Protein AF-A0A7C7H021-F1 (afdb_monomer)

Secondary structure (DSSP, 8-state):
--HHHHHHTTT-HHHHHHHHHHHHHH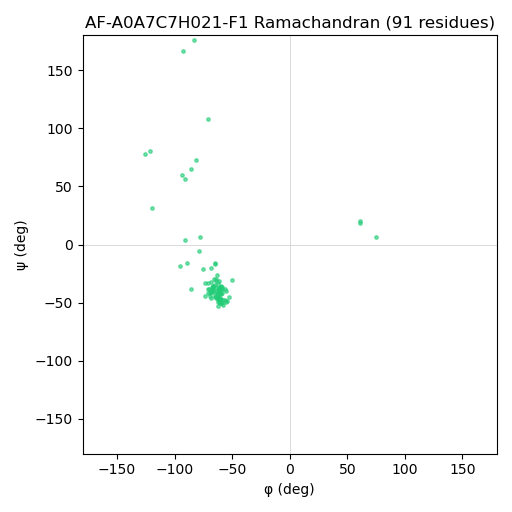-TT-HHHHHHHHHHHHHTT-HHHHHHHHHHHTTSS-HHHHHHHHHHHHHHHHHTT-HHHHHHHHTT-

Sequence (93 aa):
MDKGMKEYKRNNFDEARKYYESVLEERKNDSAANFGLGVSAYQQGDIKSAMEAFDRILRDDEPELKAKSYYNMGNILYEQQRSEESLAFFKKA

Nearest PDB structures (foldseek):
  5wrw-assembly2_D  TM=5.881E-01  e=1.274E-02  Homo sapiens
  8ro2-assembly1_J  TM=6.185E-01  e=1.141E-01  Homo sapiens
  5wby-assembly1_B  TM=7.718E-01  e=1.021E+00  Homo sapiens
  5wby-assembly2_A  TM=7.716E-01  e=1.076E+00  Homo sapiens
  8era-assembly1_A  TM=7.690E-01  e=3.572E+00  Homo sapiens

Structure (mmCIF, N/CA/C/O backbone):
data_AF-A0A7C7H021-F1
#
_entry.id   AF-A0A7C7H021-F1
#
loop_
_atom_site.group_PDB
_atom_site.id
_atom_site.type_symbol
_atom_site.label_atom_id
_atom_site.label_alt_id
_atom_site.label_comp_id
_atom_site.label_asym_id
_atom_site.label_entity_id
_atom_site.label_seq_id
_atom_site.pdbx_PDB_ins_code
_atom_site.Cartn_x
_atom_site.Cartn_y
_atom_site.Cartn_z
_atom_site.occupancy
_atom_site.B_iso_or_equiv
_atom_site.auth_seq_id
_atom_site.auth_comp_id
_atom_site.auth_asym_id
_atom_site.auth_atom_id
_atom_site.pdbx_PDB_model_num
ATOM 1 N N . MET A 1 1 ? 10.960 8.422 -10.420 1.00 77.44 1 MET A N 1
ATOM 2 C CA . MET A 1 1 ? 9.594 7.861 -10.463 1.00 77.44 1 MET A CA 1
ATOM 3 C C . MET A 1 1 ? 9.585 6.779 -11.521 1.00 77.44 1 MET A C 1
ATOM 5 O O . MET A 1 1 ? 10.040 7.054 -12.625 1.00 77.44 1 MET A O 1
ATOM 9 N N . ASP A 1 2 ? 9.132 5.579 -11.174 1.00 94.25 2 ASP A N 1
ATOM 10 C CA . ASP A 1 2 ? 9.021 4.461 -12.112 1.00 94.25 2 ASP A CA 1
ATOM 11 C C . ASP A 1 2 ? 7.716 4.519 -12.932 1.00 94.25 2 ASP A C 1
ATOM 13 O O . ASP A 1 2 ? 6.886 5.418 -12.752 1.00 94.25 2 ASP A O 1
ATOM 17 N N . LYS A 1 3 ? 7.542 3.585 -13.877 1.00 96.94 3 LYS A N 1
ATOM 18 C CA . LYS A 1 3 ? 6.341 3.539 -14.726 1.00 96.94 3 LYS A CA 1
ATOM 19 C C . LYS A 1 3 ? 5.076 3.328 -13.886 1.00 96.94 3 LYS A C 1
ATOM 21 O O . LYS A 1 3 ? 4.101 4.039 -14.109 1.00 96.94 3 LYS A O 1
ATOM 26 N N . GLY A 1 4 ? 5.105 2.421 -12.909 1.00 97.88 4 GLY A N 1
ATOM 27 C CA . GLY A 1 4 ? 3.955 2.135 -12.046 1.00 97.88 4 GLY A CA 1
ATOM 28 C C . GLY A 1 4 ? 3.460 3.367 -11.299 1.00 97.88 4 GLY A C 1
ATOM 29 O O . GLY A 1 4 ? 2.285 3.709 -11.373 1.00 97.88 4 GLY A O 1
ATOM 30 N N . MET A 1 5 ? 4.366 4.119 -10.677 1.00 97.81 5 MET A N 1
ATOM 31 C CA . MET A 1 5 ? 4.022 5.320 -9.921 1.00 97.81 5 MET A CA 1
ATOM 32 C C . MET A 1 5 ? 3.533 6.446 -10.844 1.00 97.81 5 MET A C 1
ATOM 34 O O . MET A 1 5 ? 2.673 7.239 -10.455 1.00 97.81 5 MET A O 1
ATOM 38 N N . LYS A 1 6 ? 4.045 6.519 -12.080 1.00 98.31 6 LYS A N 1
ATOM 39 C CA . LYS A 1 6 ? 3.547 7.455 -13.098 1.00 98.31 6 LYS A CA 1
ATOM 40 C C . LYS A 1 6 ? 2.102 7.146 -13.493 1.00 98.31 6 LYS A C 1
ATOM 42 O O . LYS A 1 6 ? 1.303 8.076 -13.575 1.00 98.31 6 LYS A O 1
ATOM 47 N N . GLU A 1 7 ? 1.772 5.878 -13.720 1.00 98.44 7 GLU A N 1
ATOM 48 C CA . GLU A 1 7 ? 0.408 5.456 -14.059 1.00 98.44 7 GLU A CA 1
ATOM 49 C C . GLU A 1 7 ? -0.540 5.588 -12.861 1.00 98.44 7 GLU A C 1
ATOM 51 O O . GLU A 1 7 ? -1.638 6.123 -13.012 1.00 98.44 7 GLU A O 1
ATOM 56 N N . TYR A 1 8 ? -0.078 5.275 -11.647 1.00 98.19 8 TYR A N 1
ATOM 57 C CA . TYR A 1 8 ? -0.838 5.508 -10.417 1.00 98.19 8 TYR A CA 1
ATOM 58 C C . TYR A 1 8 ? -1.242 6.981 -10.268 1.00 98.19 8 TYR A C 1
ATOM 60 O O . TYR A 1 8 ? -2.407 7.289 -10.041 1.00 98.19 8 TYR A O 1
ATOM 68 N N . LYS A 1 9 ? -0.308 7.924 -10.472 1.00 97.81 9 LYS A N 1
ATOM 69 C CA . LYS A 1 9 ? -0.612 9.368 -10.399 1.00 97.81 9 LYS A CA 1
ATOM 70 C C . LYS A 1 9 ? -1.581 9.859 -11.475 1.00 97.81 9 LYS A C 1
ATOM 72 O O . LYS A 1 9 ? -2.116 10.956 -11.345 1.00 97.81 9 LYS A O 1
ATOM 77 N N . ARG A 1 10 ? -1.781 9.085 -12.541 1.00 98.12 10 ARG A N 1
ATOM 78 C CA . ARG A 1 10 ? -2.770 9.354 -13.594 1.00 98.12 10 ARG A CA 1
ATOM 79 C C . ARG A 1 10 ? -4.124 8.702 -13.305 1.00 98.12 10 ARG A C 1
ATOM 81 O O . ARG A 1 10 ? -5.008 8.801 -14.144 1.00 98.12 10 ARG A O 1
ATOM 88 N N . ASN A 1 11 ? -4.281 8.058 -12.145 1.00 98.00 11 ASN A N 1
ATOM 89 C CA . ASN A 1 11 ? -5.406 7.189 -11.790 1.00 98.00 11 ASN A CA 1
ATOM 90 C C . ASN A 1 11 ? -5.556 5.962 -12.708 1.00 98.00 11 ASN A C 1
ATOM 92 O O . ASN A 1 11 ? -6.599 5.315 -12.727 1.00 98.00 11 ASN A O 1
ATOM 96 N N . ASN A 1 12 ? -4.500 5.601 -13.444 1.00 98.50 12 ASN A N 1
ATOM 97 C CA . ASN A 1 12 ? -4.461 4.402 -14.277 1.00 98.50 12 ASN A CA 1
ATOM 98 C C . ASN A 1 12 ? -4.026 3.204 -13.419 1.00 98.50 12 ASN A C 1
ATOM 100 O O . ASN A 1 12 ? -2.941 2.647 -13.604 1.00 98.50 12 ASN A O 1
ATOM 104 N N . PHE A 1 13 ? -4.848 2.838 -12.434 1.00 98.31 13 PHE A N 1
ATOM 105 C CA . PHE A 1 13 ? -4.492 1.834 -11.425 1.00 98.31 13 PHE A CA 1
ATOM 106 C C . PHE A 1 13 ? -4.276 0.435 -12.015 1.00 98.31 13 PHE A C 1
ATOM 108 O O . PHE A 1 13 ? -3.395 -0.283 -11.549 1.00 98.31 13 PHE A O 1
ATOM 115 N N . ASP A 1 14 ? -4.985 0.089 -13.094 1.00 98.25 14 ASP A N 1
ATOM 116 C CA . ASP A 1 14 ? -4.780 -1.168 -13.826 1.00 98.25 14 ASP A CA 1
ATOM 117 C C . ASP A 1 14 ? -3.367 -1.266 -14.414 1.00 98.25 14 ASP A C 1
ATOM 119 O O . ASP A 1 14 ? -2.694 -2.286 -14.275 1.00 98.25 14 ASP A O 1
ATOM 123 N N . GLU A 1 15 ? -2.882 -0.195 -15.045 1.00 98.50 15 GLU A N 1
ATOM 124 C CA . GLU A 1 15 ? -1.539 -0.169 -15.633 1.00 98.50 15 GLU A CA 1
ATOM 125 C C . GLU A 1 15 ? -0.446 -0.066 -14.566 1.00 98.50 15 GLU A C 1
ATOM 127 O O . GLU A 1 15 ? 0.628 -0.655 -14.722 1.00 98.50 15 GLU A O 1
ATOM 132 N N . ALA A 1 16 ? -0.722 0.626 -13.457 1.00 98.69 16 ALA A N 1
ATOM 133 C CA . ALA A 1 16 ? 0.165 0.631 -12.300 1.00 98.69 16 ALA A CA 1
ATOM 134 C C . ALA A 1 16 ? 0.325 -0.783 -11.724 1.00 98.69 16 ALA A C 1
ATOM 136 O O . ALA A 1 16 ? 1.450 -1.255 -11.552 1.00 98.69 16 ALA A O 1
ATOM 137 N N . ARG A 1 17 ? -0.792 -1.489 -11.508 1.00 98.38 17 ARG A N 1
ATOM 138 C CA . ARG A 1 17 ? -0.818 -2.871 -11.021 1.00 98.38 17 ARG A CA 1
ATOM 139 C C . ARG A 1 17 ? -0.055 -3.818 -11.941 1.00 98.38 17 ARG A C 1
ATOM 141 O O . ARG A 1 17 ? 0.867 -4.472 -11.463 1.00 98.38 17 ARG A O 1
ATOM 148 N N . LYS A 1 18 ? -0.348 -3.823 -13.247 1.00 98.31 18 LYS A N 1
ATOM 149 C CA . LYS A 1 18 ? 0.368 -4.664 -14.227 1.00 98.31 18 LYS A CA 1
ATOM 150 C C . LYS A 1 18 ? 1.874 -4.427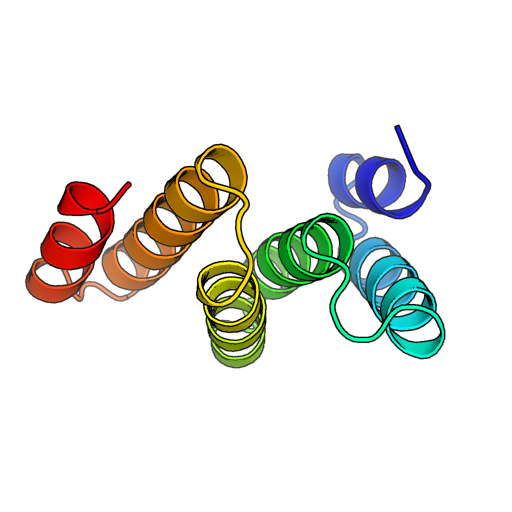 -14.205 1.00 98.31 18 LYS A C 1
ATOM 152 O O . LYS A 1 18 ? 2.657 -5.365 -14.312 1.00 98.31 18 LYS A O 1
ATOM 157 N N . TYR A 1 19 ? 2.296 -3.168 -14.071 1.00 98.50 19 TYR A N 1
ATOM 158 C CA . TYR A 1 19 ? 3.715 -2.856 -13.957 1.00 98.50 19 TYR A CA 1
ATOM 159 C C . TYR A 1 19 ? 4.328 -3.490 -12.704 1.00 98.50 19 TYR A C 1
ATOM 161 O O . TYR A 1 19 ? 5.357 -4.155 -12.807 1.00 98.50 19 TYR A O 1
ATOM 169 N N . TYR A 1 20 ? 3.708 -3.330 -11.535 1.00 98.50 20 TYR A N 1
ATOM 170 C CA . TYR A 1 20 ? 4.236 -3.920 -10.305 1.00 98.50 20 TYR A CA 1
ATOM 171 C C . TYR A 1 20 ? 4.195 -5.452 -10.313 1.00 98.50 20 TYR A C 1
ATOM 173 O O . TYR A 1 20 ? 5.150 -6.074 -9.858 1.00 98.50 20 TYR A O 1
ATOM 181 N N . GLU A 1 21 ? 3.167 -6.061 -10.903 1.00 97.81 21 GLU A N 1
ATOM 182 C CA . GLU A 1 21 ? 3.103 -7.510 -11.131 1.00 97.81 21 GLU A CA 1
ATOM 183 C C . GLU A 1 21 ? 4.277 -7.982 -12.001 1.00 97.81 21 GLU A C 1
ATOM 185 O O . GLU A 1 21 ? 4.996 -8.890 -11.590 1.00 97.81 21 GLU A O 1
ATOM 190 N N . SER A 1 22 ? 4.574 -7.295 -13.112 1.00 98.19 22 SER A N 1
ATOM 191 C CA . SER A 1 22 ? 5.739 -7.622 -13.955 1.00 98.19 22 SER A CA 1
ATOM 192 C C . SER A 1 22 ? 7.079 -7.474 -13.223 1.00 98.19 22 SER A C 1
ATOM 194 O O . SER A 1 22 ? 8.012 -8.238 -13.447 1.00 98.19 22 SER A O 1
ATOM 196 N N . VAL A 1 23 ? 7.191 -6.521 -12.291 1.00 98.12 23 VAL A N 1
ATOM 197 C CA . VAL A 1 23 ? 8.392 -6.391 -11.453 1.00 98.12 23 VAL A CA 1
ATOM 198 C C . VAL A 1 23 ? 8.534 -7.582 -10.501 1.00 98.12 23 VAL A C 1
ATOM 200 O O . VAL A 1 23 ? 9.652 -8.043 -10.262 1.00 98.12 23 VAL A O 1
ATOM 203 N N . LEU A 1 24 ? 7.420 -8.075 -9.961 1.00 97.12 24 LEU A N 1
ATOM 204 C CA . LEU A 1 24 ? 7.385 -9.199 -9.025 1.00 97.12 24 LEU A CA 1
ATOM 205 C C . LEU A 1 24 ? 7.603 -10.557 -9.707 1.00 97.12 24 LEU A C 1
ATOM 207 O O . LEU A 1 24 ? 8.025 -11.498 -9.035 1.00 97.12 24 LEU A O 1
ATOM 211 N N . GLU A 1 25 ? 7.379 -10.670 -11.018 1.00 97.44 25 GLU A N 1
ATOM 212 C CA . GLU A 1 25 ? 7.760 -11.861 -11.795 1.00 97.44 25 GLU A CA 1
ATOM 213 C C . GLU A 1 25 ? 9.278 -12.104 -11.737 1.00 97.44 25 GLU A C 1
ATOM 215 O O . GLU A 1 25 ? 9.719 -13.230 -11.496 1.00 97.44 25 GLU A O 1
ATOM 220 N N . GLU A 1 26 ? 10.069 -11.035 -11.849 1.00 96.56 26 GLU A N 1
ATOM 221 C CA . GLU A 1 26 ? 11.536 -11.076 -11.794 1.00 96.56 26 GLU A CA 1
ATOM 222 C C . GLU A 1 26 ? 12.072 -11.017 -10.354 1.00 96.56 26 GLU A C 1
ATOM 224 O O . GLU A 1 26 ? 13.048 -11.680 -9.995 1.00 96.56 26 GLU A O 1
ATOM 229 N N . ARG A 1 27 ? 11.432 -10.212 -9.496 1.00 94.50 27 ARG A N 1
ATOM 230 C CA . ARG A 1 27 ? 11.860 -9.945 -8.115 1.00 94.50 27 ARG A CA 1
ATOM 231 C C . ARG A 1 27 ? 10.726 -10.239 -7.143 1.00 94.50 27 ARG A C 1
ATOM 233 O O . ARG A 1 27 ? 10.076 -9.335 -6.628 1.00 94.50 27 ARG A O 1
ATOM 240 N N . LYS A 1 28 ? 10.523 -11.528 -6.865 1.00 89.25 28 LYS A N 1
ATOM 241 C CA . LYS A 1 28 ? 9.373 -12.067 -6.109 1.00 89.25 28 LYS A CA 1
ATOM 242 C C . LYS A 1 28 ? 9.072 -11.379 -4.771 1.00 89.25 28 LYS A C 1
ATOM 244 O O . LYS A 1 28 ? 7.910 -11.311 -4.382 1.00 89.25 28 LYS A O 1
ATOM 249 N N . ASN A 1 29 ? 10.097 -10.855 -4.098 1.00 88.62 29 ASN A N 1
ATOM 250 C CA . ASN A 1 29 ? 9.988 -10.198 -2.793 1.00 88.62 29 ASN A CA 1
ATOM 251 C C . ASN A 1 29 ? 10.446 -8.728 -2.842 1.00 88.62 29 ASN A C 1
ATOM 253 O O . ASN A 1 29 ? 11.017 -8.222 -1.886 1.00 88.62 29 ASN A O 1
ATOM 257 N N . ASP A 1 30 ? 10.264 -8.029 -3.965 1.00 96.00 30 ASP A N 1
ATOM 258 C CA . ASP A 1 30 ? 10.569 -6.596 -4.019 1.00 96.00 30 ASP A CA 1
ATOM 259 C C . ASP A 1 30 ? 9.533 -5.811 -3.194 1.00 96.00 30 ASP A C 1
ATOM 261 O O . ASP A 1 30 ? 8.360 -5.698 -3.564 1.00 96.00 30 ASP A O 1
ATOM 265 N N . SER A 1 31 ? 9.959 -5.299 -2.038 1.00 96.69 31 SER A N 1
ATOM 266 C CA . SER A 1 31 ? 9.108 -4.559 -1.099 1.00 96.69 31 SER A CA 1
ATOM 267 C C . SER A 1 31 ? 8.473 -3.306 -1.721 1.00 96.69 31 SER A C 1
ATOM 269 O O . SER A 1 31 ? 7.306 -3.006 -1.463 1.00 96.69 31 SER A O 1
ATOM 271 N N . ALA A 1 32 ? 9.189 -2.591 -2.596 1.00 96.19 32 ALA A N 1
ATOM 272 C CA . ALA A 1 32 ? 8.655 -1.402 -3.260 1.00 96.19 32 ALA A CA 1
ATOM 273 C C . ALA A 1 32 ? 7.583 -1.764 -4.301 1.00 96.19 32 ALA A C 1
ATOM 275 O O . ALA A 1 32 ? 6.563 -1.078 -4.404 1.00 96.19 32 ALA A O 1
ATOM 276 N N . ALA A 1 33 ? 7.777 -2.859 -5.038 1.00 97.75 33 ALA A N 1
ATOM 277 C CA . ALA A 1 33 ? 6.786 -3.369 -5.978 1.00 97.75 33 ALA A CA 1
ATOM 278 C C . ALA A 1 33 ? 5.545 -3.916 -5.264 1.00 97.75 33 ALA A C 1
ATOM 280 O O . ALA A 1 33 ? 4.431 -3.614 -5.685 1.00 97.75 33 ALA A O 1
ATOM 281 N N . ASN A 1 34 ? 5.708 -4.639 -4.150 1.00 98.12 34 ASN A N 1
ATOM 282 C CA . ASN A 1 34 ? 4.575 -5.046 -3.312 1.00 98.12 34 ASN A CA 1
ATOM 283 C C . ASN A 1 34 ? 3.825 -3.825 -2.755 1.00 98.12 34 ASN A C 1
ATOM 285 O O . ASN A 1 34 ? 2.596 -3.819 -2.748 1.00 98.12 34 ASN A O 1
ATOM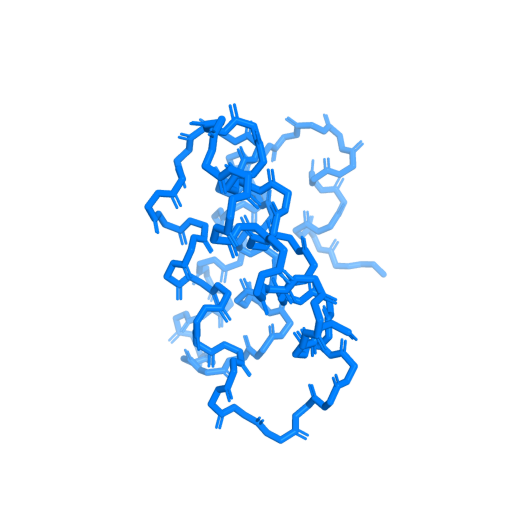 289 N N . PHE A 1 35 ? 4.524 -2.752 -2.367 1.00 98.31 35 PHE A N 1
ATOM 290 C CA . PHE A 1 35 ? 3.867 -1.521 -1.917 1.00 98.31 35 PHE A CA 1
ATOM 291 C C . PHE A 1 35 ? 3.042 -0.884 -3.039 1.00 98.31 35 PHE A C 1
ATOM 293 O O . PH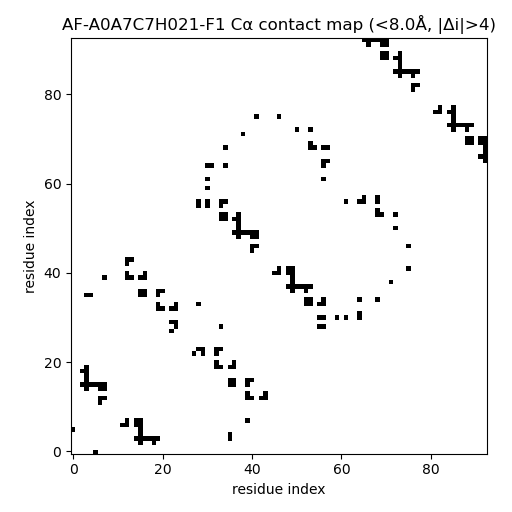E A 1 35 ? 1.876 -0.541 -2.843 1.00 98.31 35 PHE A O 1
ATOM 300 N N . GLY A 1 36 ? 3.633 -0.773 -4.231 1.00 98.25 36 GLY A N 1
ATOM 301 C CA . GLY A 1 36 ? 2.970 -0.277 -5.433 1.00 98.25 36 GLY A CA 1
ATOM 302 C C . GLY A 1 36 ? 1.745 -1.102 -5.836 1.00 98.25 36 GLY A C 1
ATOM 303 O O . GLY A 1 36 ? 0.694 -0.539 -6.157 1.00 98.25 36 GLY A O 1
ATOM 304 N N . LEU A 1 37 ? 1.856 -2.431 -5.771 1.00 98.38 37 LEU A N 1
ATOM 305 C CA . LEU A 1 37 ? 0.750 -3.362 -5.984 1.00 98.38 37 LEU A CA 1
ATOM 306 C C . LEU A 1 37 ? -0.361 -3.134 -4.952 1.00 98.38 37 LEU A C 1
ATOM 308 O O . LEU A 1 37 ? -1.522 -3.017 -5.335 1.00 98.38 37 LEU A O 1
ATOM 312 N N . GLY A 1 38 ? -0.003 -3.007 -3.672 1.00 98.38 38 GLY A N 1
ATOM 313 C CA . GLY A 1 38 ? -0.950 -2.807 -2.577 1.00 98.38 38 GLY A CA 1
ATOM 314 C C . GLY A 1 38 ? -1.776 -1.533 -2.727 1.00 98.38 38 GLY A C 1
ATOM 315 O O . GLY A 1 38 ? -3.005 -1.584 -2.691 1.00 98.38 38 GLY A O 1
ATOM 316 N N . VAL A 1 39 ? -1.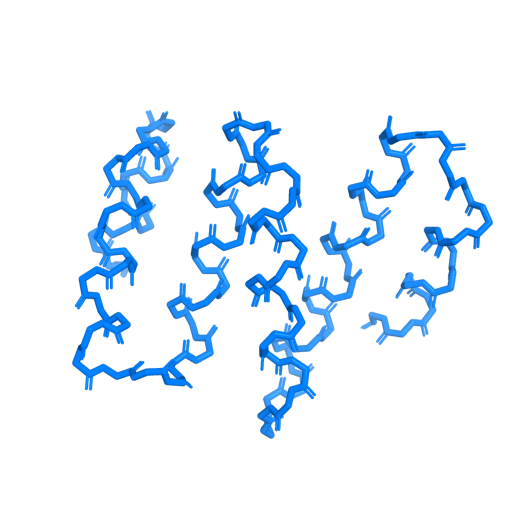122 -0.393 -2.974 1.00 98.44 39 VAL A N 1
ATOM 317 C CA . VAL A 1 39 ? -1.838 0.881 -3.164 1.00 98.44 39 VAL A CA 1
ATOM 318 C C . VAL A 1 39 ? -2.680 0.882 -4.441 1.00 98.44 39 VAL A C 1
ATOM 320 O O . VAL A 1 39 ? -3.780 1.424 -4.438 1.00 98.44 39 VAL A O 1
ATOM 323 N N . SER A 1 40 ? -2.212 0.248 -5.520 1.00 98.56 40 SER A N 1
ATOM 324 C CA . SER A 1 40 ? -2.973 0.170 -6.777 1.00 98.56 40 SER A CA 1
ATOM 325 C C . SER A 1 40 ? -4.208 -0.722 -6.629 1.00 98.56 40 SER A C 1
ATOM 327 O O . SER A 1 40 ? -5.297 -0.321 -7.033 1.00 98.56 40 SER A O 1
ATOM 329 N N . ALA A 1 41 ? -4.067 -1.888 -5.990 1.00 98.50 41 ALA A N 1
ATOM 330 C CA . ALA A 1 41 ? -5.175 -2.800 -5.705 1.00 98.50 41 ALA A CA 1
ATOM 331 C C . ALA A 1 41 ? -6.224 -2.160 -4.789 1.00 98.50 41 ALA A C 1
ATOM 333 O O . ALA A 1 41 ? -7.424 -2.311 -5.014 1.00 98.50 41 ALA A O 1
ATOM 334 N N . TYR A 1 42 ? -5.781 -1.383 -3.800 1.00 98.31 42 TYR A N 1
ATOM 335 C CA . TYR A 1 42 ? -6.681 -0.650 -2.921 1.00 98.31 42 TYR A CA 1
ATOM 336 C C . TYR A 1 42 ? -7.528 0.376 -3.686 1.00 98.31 42 TYR A C 1
ATOM 338 O O . TYR A 1 42 ? -8.746 0.394 -3.530 1.00 98.31 42 TYR A O 1
ATOM 346 N N . GLN A 1 43 ? -6.916 1.158 -4.582 1.00 97.69 43 GLN A N 1
ATOM 347 C CA . GLN A 1 43 ? -7.646 2.108 -5.432 1.00 97.69 43 GLN A CA 1
ATOM 348 C C . GLN A 1 43 ? -8.635 1.426 -6.393 1.00 97.69 43 GLN A C 1
ATOM 350 O O . GLN A 1 43 ? -9.642 2.018 -6.770 1.00 97.69 43 GLN A O 1
ATOM 355 N N . GLN A 1 44 ? -8.382 0.169 -6.766 1.00 97.19 44 GLN A N 1
ATOM 356 C CA . GLN A 1 44 ? -9.307 -0.656 -7.554 1.00 97.19 44 GLN A CA 1
ATOM 357 C C . GLN A 1 44 ? -10.450 -1.264 -6.717 1.00 97.19 44 GLN A C 1
ATOM 359 O O . GLN A 1 44 ? -11.323 -1.929 -7.272 1.00 97.19 44 GLN A O 1
ATOM 364 N N . GLY A 1 45 ? -10.443 -1.095 -5.391 1.00 96.50 45 GLY A N 1
ATOM 365 C CA . GLY A 1 45 ? -11.382 -1.755 -4.478 1.00 96.50 45 GLY A CA 1
ATOM 366 C C . GLY A 1 45 ? -11.085 -3.240 -4.239 1.00 96.50 45 GLY A C 1
ATOM 367 O O . GLY A 1 45 ? -11.848 -3.917 -3.548 1.00 96.50 45 GLY A O 1
ATOM 368 N N . ASP A 1 46 ? -9.970 -3.764 -4.756 1.00 97.88 46 ASP A N 1
ATOM 369 C CA . ASP A 1 46 ? -9.507 -5.128 -4.495 1.00 97.88 46 ASP A CA 1
ATOM 370 C C . ASP A 1 46 ? -8.776 -5.179 -3.148 1.00 97.88 46 ASP A C 1
ATOM 372 O O . ASP A 1 46 ? -7.548 -5.274 -3.046 1.00 97.88 46 ASP A O 1
ATOM 376 N N . ILE A 1 47 ? -9.574 -5.084 -2.084 1.00 97.44 47 ILE A N 1
ATOM 377 C CA . ILE A 1 47 ? -9.083 -5.025 -0.707 1.00 97.44 47 ILE A CA 1
ATOM 378 C C . ILE A 1 47 ? -8.270 -6.267 -0.339 1.00 97.44 47 ILE A C 1
ATOM 380 O O . ILE A 1 47 ? -7.284 -6.170 0.389 1.00 97.44 47 ILE A O 1
ATOM 384 N N . LYS A 1 48 ? -8.663 -7.439 -0.848 1.00 97.75 48 LYS A N 1
ATOM 385 C CA . LYS A 1 48 ? -7.965 -8.690 -0.556 1.00 97.75 48 LYS A CA 1
ATOM 386 C C . LYS A 1 48 ? -6.529 -8.631 -1.076 1.00 97.75 48 LYS A C 1
ATOM 388 O O . LYS A 1 48 ? -5.602 -8.832 -0.292 1.00 97.75 48 LYS A O 1
ATOM 393 N N . SER A 1 49 ? -6.345 -8.300 -2.354 1.00 97.69 49 SER A N 1
ATOM 394 C CA . SER A 1 49 ? -5.005 -8.196 -2.942 1.00 97.69 49 SER A CA 1
ATOM 395 C C . SER A 1 49 ? -4.183 -7.083 -2.291 1.00 97.69 49 SER A C 1
ATOM 397 O O . SER A 1 49 ? -2.984 -7.257 -2.081 1.00 97.69 49 SER A O 1
ATOM 399 N N . ALA A 1 50 ? -4.817 -5.965 -1.918 1.00 98.44 50 ALA A N 1
ATOM 400 C CA . ALA A 1 50 ? -4.137 -4.879 -1.219 1.00 98.44 50 ALA A CA 1
ATOM 401 C C . ALA A 1 50 ? -3.538 -5.342 0.118 1.00 98.44 50 ALA A C 1
ATOM 403 O O . ALA A 1 50 ? -2.348 -5.151 0.370 1.00 98.44 50 ALA A O 1
ATOM 404 N N . MET A 1 51 ? -4.345 -6.008 0.950 1.00 98.12 51 MET A N 1
ATOM 405 C CA . MET A 1 51 ? -3.909 -6.528 2.249 1.00 98.12 51 MET A CA 1
ATOM 406 C C . MET A 1 51 ? -2.809 -7.587 2.108 1.00 98.12 51 MET A C 1
ATOM 408 O O . MET A 1 51 ? -1.841 -7.557 2.865 1.00 98.12 51 MET A O 1
ATOM 412 N N . GLU A 1 52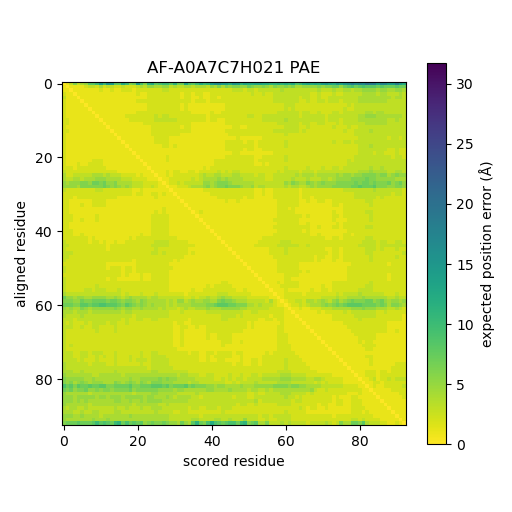 ? -2.919 -8.492 1.130 1.00 97.62 52 GLU A N 1
ATOM 413 C CA . GLU A 1 52 ? -1.893 -9.510 0.857 1.00 97.62 52 GLU A CA 1
ATOM 414 C C . GLU A 1 52 ? -0.559 -8.890 0.416 1.00 97.62 52 GLU A C 1
ATOM 416 O O . GLU A 1 52 ? 0.505 -9.346 0.838 1.00 97.62 52 GLU A O 1
ATOM 421 N N . ALA A 1 53 ? -0.595 -7.844 -0.412 1.00 97.81 53 ALA A N 1
ATOM 422 C CA . ALA A 1 53 ? 0.609 -7.155 -0.862 1.00 97.81 53 ALA A CA 1
ATOM 423 C C . ALA A 1 53 ? 1.301 -6.410 0.291 1.00 97.81 53 ALA A C 1
ATOM 425 O O . ALA A 1 53 ? 2.523 -6.488 0.425 1.00 97.81 53 ALA A O 1
ATOM 426 N N . PHE A 1 54 ? 0.534 -5.755 1.170 1.00 98.19 54 PHE A N 1
ATOM 427 C CA . PHE A 1 54 ? 1.086 -5.120 2.367 1.00 98.19 54 PHE A CA 1
ATOM 428 C C . PHE A 1 54 ? 1.650 -6.136 3.371 1.00 98.19 54 PHE A C 1
ATOM 430 O O . PHE A 1 54 ? 2.723 -5.891 3.918 1.00 98.19 54 PHE A O 1
ATOM 437 N N . ASP A 1 55 ? 1.007 -7.295 3.565 1.00 96.75 55 ASP A N 1
ATOM 438 C CA . ASP A 1 55 ? 1.516 -8.363 4.446 1.00 96.75 55 ASP A CA 1
ATOM 439 C C . ASP A 1 55 ? 2.900 -8.869 4.017 1.00 96.75 55 ASP A C 1
ATOM 441 O O . ASP A 1 55 ? 3.764 -9.121 4.859 1.00 96.75 55 ASP A O 1
ATOM 445 N N . ARG A 1 56 ? 3.150 -8.974 2.706 1.00 96.31 56 ARG A N 1
ATOM 446 C CA . ARG A 1 56 ? 4.455 -9.411 2.183 1.00 96.31 56 ARG A CA 1
ATOM 447 C C . ARG A 1 56 ? 5.591 -8.486 2.620 1.00 96.31 56 ARG A C 1
ATOM 449 O O . ARG A 1 56 ? 6.642 -8.983 3.005 1.00 96.31 56 ARG A O 1
ATOM 456 N N . ILE A 1 57 ? 5.356 -7.174 2.652 1.00 97.12 57 ILE A N 1
ATOM 457 C CA . ILE A 1 57 ? 6.345 -6.157 3.062 1.00 97.12 57 ILE A CA 1
ATOM 458 C C . ILE A 1 57 ? 6.710 -6.301 4.545 1.00 97.12 57 ILE A C 1
ATOM 460 O O . ILE A 1 57 ? 7.835 -6.019 4.955 1.00 97.12 57 ILE A O 1
ATOM 464 N N . LEU A 1 58 ? 5.782 -6.788 5.377 1.00 94.75 58 LEU A N 1
ATOM 465 C CA . LEU A 1 58 ? 6.023 -6.971 6.812 1.00 94.75 58 LEU A CA 1
ATOM 466 C C . LEU A 1 58 ? 7.099 -8.025 7.116 1.00 94.75 58 LEU A C 1
ATOM 468 O O . LEU A 1 58 ? 7.627 -8.046 8.232 1.00 94.75 58 LEU A O 1
ATOM 472 N N . ARG A 1 59 ? 7.441 -8.863 6.131 1.00 91.44 59 ARG A N 1
ATOM 473 C CA . ARG A 1 59 ? 8.424 -9.948 6.241 1.00 91.44 59 ARG A CA 1
ATOM 474 C C . ARG A 1 59 ? 9.857 -9.516 5.917 1.00 91.44 59 ARG A C 1
ATOM 476 O O . ARG A 1 59 ? 10.774 -10.241 6.286 1.00 91.44 59 ARG A O 1
ATOM 483 N N . ASP A 1 60 ? 10.042 -8.361 5.284 1.00 90.06 60 ASP A N 1
ATOM 484 C CA . ASP A 1 60 ? 11.357 -7.851 4.864 1.00 90.06 60 ASP A CA 1
ATOM 485 C C . ASP A 1 60 ? 11.971 -6.932 5.930 1.00 90.06 60 ASP A C 1
ATOM 487 O O . ASP A 1 60 ? 11.264 -6.481 6.816 1.00 90.06 60 ASP A O 1
ATOM 491 N N . ASP A 1 61 ? 13.257 -6.586 5.880 1.00 89.12 61 ASP A N 1
ATOM 492 C CA . ASP A 1 61 ? 13.881 -5.659 6.847 1.00 89.12 61 ASP A CA 1
ATOM 493 C C . ASP A 1 61 ? 13.833 -4.192 6.378 1.00 89.12 61 ASP A C 1
ATOM 495 O O . ASP A 1 61 ? 14.847 -3.508 6.290 1.00 89.12 61 ASP A O 1
ATOM 499 N N . GLU A 1 62 ? 12.622 -3.695 6.102 1.00 93.12 62 GLU A N 1
ATOM 500 C CA . GLU A 1 62 ? 12.370 -2.329 5.606 1.00 93.12 62 GLU A CA 1
ATOM 501 C C . GLU A 1 62 ? 11.441 -1.535 6.552 1.00 93.12 62 GLU A C 1
ATOM 503 O O . GLU A 1 62 ? 10.234 -1.430 6.302 1.00 93.12 62 GLU A O 1
ATOM 508 N N . PRO A 1 63 ? 11.951 -0.967 7.667 1.00 95.12 63 PRO A N 1
ATOM 509 C CA . PRO A 1 63 ? 11.120 -0.357 8.712 1.00 95.12 63 PRO A CA 1
ATOM 510 C C . PRO A 1 63 ? 10.181 0.748 8.213 1.00 95.12 63 PRO A C 1
ATOM 512 O O . PRO A 1 63 ? 9.030 0.825 8.638 1.00 95.12 63 PRO A O 1
ATOM 515 N N . GLU A 1 64 ? 10.641 1.580 7.277 1.00 96.00 64 GLU A N 1
ATOM 516 C CA . GLU A 1 64 ? 9.836 2.674 6.726 1.00 96.00 64 GLU A CA 1
ATOM 517 C C . GLU A 1 64 ? 8.672 2.156 5.867 1.00 96.00 64 GLU A C 1
ATOM 519 O O . GLU A 1 64 ? 7.546 2.653 5.958 1.00 96.00 64 GLU A O 1
ATOM 524 N N . LEU A 1 65 ? 8.917 1.136 5.039 1.00 96.06 65 LEU A N 1
ATOM 525 C CA . LEU A 1 65 ? 7.863 0.528 4.230 1.00 96.06 65 LEU A CA 1
ATOM 526 C C . LEU A 1 65 ? 6.891 -0.276 5.091 1.00 96.06 65 LEU A C 1
ATOM 528 O O . LEU A 1 65 ? 5.692 -0.250 4.806 1.00 96.06 65 LEU A O 1
ATOM 532 N N . LYS A 1 66 ? 7.350 -0.909 6.178 1.00 97.38 66 LYS A N 1
ATOM 533 C CA . LYS A 1 66 ? 6.462 -1.539 7.168 1.00 97.38 66 LYS A CA 1
ATOM 534 C C . LYS A 1 66 ? 5.502 -0.535 7.784 1.00 97.38 66 LYS A C 1
ATOM 536 O O . LYS A 1 66 ? 4.298 -0.775 7.765 1.00 97.38 66 LYS A O 1
ATOM 541 N N . ALA A 1 67 ? 6.019 0.596 8.260 1.00 97.38 67 ALA A N 1
ATOM 542 C CA . ALA A 1 67 ? 5.211 1.665 8.840 1.00 97.38 67 ALA A CA 1
ATOM 543 C C . ALA A 1 67 ? 4.120 2.143 7.865 1.00 97.38 67 ALA A C 1
ATOM 545 O O . ALA A 1 67 ? 2.926 2.147 8.176 1.00 97.38 67 ALA A O 1
ATOM 546 N N . LYS A 1 68 ? 4.509 2.440 6.618 1.00 97.88 68 LYS A N 1
ATOM 547 C CA . LYS A 1 68 ? 3.573 2.830 5.550 1.00 97.88 68 LYS A CA 1
ATOM 548 C C . LYS A 1 68 ? 2.553 1.736 5.231 1.00 97.88 68 LYS A C 1
ATOM 550 O O . LYS A 1 68 ? 1.396 2.044 4.950 1.00 97.88 68 LYS A O 1
ATOM 555 N N . SER A 1 69 ? 2.960 0.471 5.256 1.00 97.88 69 SER A N 1
ATOM 556 C CA . SER A 1 69 ? 2.076 -0.668 4.984 1.00 97.88 69 SER A CA 1
ATOM 557 C C . SER A 1 69 ? 1.040 -0.834 6.091 1.00 97.88 69 SER A C 1
ATOM 559 O O . SER A 1 69 ? -0.151 -0.905 5.798 1.00 97.88 69 SER A O 1
ATOM 561 N N . TYR A 1 70 ? 1.457 -0.771 7.358 1.00 98.31 70 TYR A N 1
ATOM 562 C CA . TYR A 1 70 ? 0.540 -0.774 8.497 1.00 98.31 70 TYR A CA 1
ATOM 563 C C . TYR A 1 70 ? -0.453 0.388 8.447 1.00 98.31 70 TYR A C 1
ATOM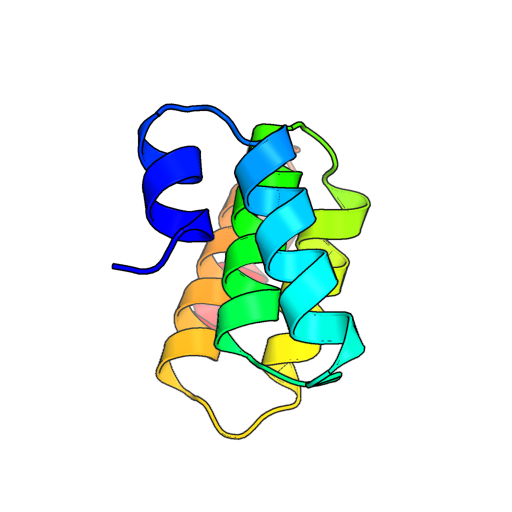 565 O O . TYR A 1 70 ? -1.643 0.178 8.675 1.00 98.31 70 TYR A O 1
ATOM 573 N N . TYR A 1 71 ? -0.000 1.586 8.077 1.00 98.19 71 TYR A N 1
ATOM 574 C CA . TYR A 1 71 ? -0.884 2.736 7.902 1.00 98.19 71 TYR A CA 1
ATOM 575 C C . TYR A 1 71 ? -1.955 2.490 6.823 1.00 98.19 71 TYR A C 1
ATOM 577 O O . TYR A 1 71 ? -3.139 2.714 7.066 1.00 98.19 71 TYR A O 1
ATOM 585 N N . ASN A 1 72 ? -1.575 1.963 5.652 1.00 98.31 72 ASN A N 1
ATOM 586 C CA . ASN A 1 72 ? -2.539 1.662 4.586 1.00 98.31 72 ASN A CA 1
ATOM 587 C C . ASN A 1 72 ? -3.514 0.536 4.969 1.00 98.31 72 ASN A C 1
ATOM 589 O O . ASN A 1 72 ? -4.708 0.656 4.708 1.00 98.31 72 ASN A O 1
ATOM 593 N N . MET A 1 73 ? -3.045 -0.518 5.645 1.00 98.38 73 MET A N 1
ATOM 594 C CA . MET A 1 73 ? -3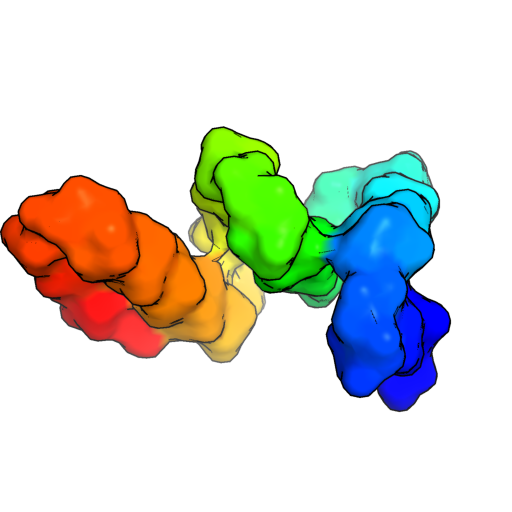.919 -1.569 6.191 1.00 98.38 73 MET A CA 1
ATOM 595 C C . MET A 1 73 ? -4.905 -0.998 7.225 1.00 98.38 73 MET A C 1
ATOM 597 O O . MET A 1 73 ? -6.079 -1.368 7.237 1.00 98.38 73 MET A O 1
ATOM 601 N N . GLY A 1 74 ? -4.455 -0.055 8.058 1.00 98.12 74 GLY A N 1
ATOM 602 C CA . GLY A 1 74 ? -5.303 0.673 9.002 1.00 98.12 74 GLY A CA 1
ATOM 603 C C . GLY A 1 74 ? -6.391 1.499 8.309 1.00 98.12 74 GLY A C 1
ATOM 604 O O . GLY A 1 74 ? -7.547 1.447 8.733 1.00 98.12 74 GLY A O 1
ATOM 605 N N . ASN A 1 75 ? -6.059 2.190 7.214 1.00 97.56 75 ASN A N 1
ATOM 606 C CA . ASN A 1 75 ? -7.027 2.948 6.411 1.00 97.56 75 ASN A CA 1
ATOM 607 C C . ASN A 1 75 ? -8.071 2.035 5.760 1.00 97.56 75 ASN A C 1
ATOM 609 O O . ASN A 1 75 ? -9.264 2.303 5.863 1.00 97.56 75 ASN A O 1
ATOM 613 N N . ILE A 1 76 ? -7.633 0.917 5.172 1.00 97.56 76 ILE A N 1
ATOM 614 C CA . ILE A 1 76 ? -8.524 -0.096 4.592 1.00 97.56 76 ILE A CA 1
ATOM 615 C C . ILE A 1 76 ? -9.549 -0.576 5.630 1.00 97.56 76 ILE A C 1
ATOM 617 O O . ILE A 1 76 ? -10.748 -0.623 5.359 1.00 97.56 76 ILE A O 1
ATOM 621 N N . LEU A 1 77 ? -9.091 -0.923 6.836 1.00 96.94 77 LEU A N 1
ATOM 622 C CA . LEU A 1 77 ? -9.970 -1.397 7.908 1.00 96.94 77 LEU A CA 1
ATOM 623 C C . LEU A 1 77 ? -10.905 -0.299 8.419 1.00 96.94 77 LEU A C 1
ATOM 625 O O . LEU A 1 77 ? -12.063 -0.576 8.734 1.00 96.94 77 LEU A O 1
ATOM 629 N N . TYR A 1 78 ? -10.421 0.940 8.480 1.00 96.56 78 TYR A N 1
ATOM 630 C CA . TYR A 1 78 ? -11.232 2.090 8.863 1.00 96.56 78 TYR A CA 1
ATOM 631 C C . TYR A 1 78 ? -12.387 2.316 7.879 1.00 96.56 78 TYR A C 1
ATOM 633 O O . TYR A 1 78 ? -13.534 2.458 8.304 1.00 96.56 78 TYR A O 1
ATOM 641 N N . GLU A 1 79 ? -12.121 2.261 6.572 1.00 95.50 79 GLU A N 1
ATOM 642 C CA . GLU A 1 79 ? -13.154 2.381 5.533 1.00 95.50 79 GLU A CA 1
ATOM 643 C C . GLU A 1 79 ? -14.166 1.230 5.559 1.00 95.50 79 GLU A C 1
ATOM 645 O O . GLU A 1 79 ? -15.342 1.427 5.255 1.00 95.50 79 GLU A O 1
ATOM 650 N N . GLN A 1 80 ? -13.746 0.044 6.004 1.00 94.81 80 GLN A N 1
ATOM 651 C CA . GLN A 1 80 ? -14.633 -1.094 6.267 1.00 94.81 80 GLN A CA 1
ATOM 652 C C . GLN A 1 80 ? -15.414 -0.988 7.590 1.00 94.81 80 GLN A C 1
ATOM 654 O O . GLN A 1 80 ? -16.079 -1.949 7.974 1.00 94.81 80 GLN A O 1
ATOM 659 N N . GLN A 1 81 ? -15.340 0.142 8.303 1.00 95.81 81 GLN A N 1
ATOM 660 C CA . GLN A 1 81 ? -15.952 0.359 9.624 1.00 95.81 81 GLN A CA 1
ATOM 661 C C . GLN A 1 81 ? -15.431 -0.589 10.723 1.00 95.81 81 GLN A C 1
ATOM 663 O O . GLN A 1 81 ? -16.050 -0.745 11.776 1.00 95.81 81 GLN A O 1
ATOM 668 N N . ARG A 1 82 ? -14.256 -1.195 10.521 1.00 95.38 82 ARG A N 1
ATOM 669 C CA . ARG A 1 82 ? -13.583 -2.096 11.473 1.00 95.38 82 ARG A CA 1
ATOM 670 C C . ARG A 1 82 ? -12.600 -1.309 12.340 1.00 95.38 82 ARG A C 1
ATOM 672 O O . ARG A 1 82 ? -11.391 -1.547 12.335 1.00 95.38 82 ARG A O 1
ATOM 679 N N . SER A 1 83 ? -13.129 -0.333 13.075 1.00 92.06 83 SER A N 1
ATOM 680 C CA . SER A 1 83 ? -12.346 0.681 13.798 1.00 92.06 83 SER A CA 1
ATOM 681 C C . SER A 1 83 ? -11.397 0.109 14.858 1.00 92.06 83 SER A C 1
ATOM 683 O O . SER A 1 83 ? -10.290 0.619 15.024 1.00 92.06 83 SER A O 1
ATOM 685 N N . GLU A 1 84 ? -11.792 -0.957 15.562 1.00 93.25 84 GLU A N 1
ATOM 686 C CA . GLU A 1 84 ? -10.939 -1.597 16.577 1.00 93.25 84 GLU A CA 1
ATOM 687 C C . GLU A 1 84 ? -9.687 -2.229 15.957 1.00 93.25 84 GLU A C 1
ATOM 689 O O . GLU A 1 84 ? -8.574 -2.046 16.454 1.00 93.25 84 GLU A O 1
ATOM 694 N N . GLU A 1 85 ? -9.854 -2.923 14.831 1.00 93.00 85 GLU A N 1
ATOM 695 C CA . GLU A 1 85 ? -8.751 -3.557 14.110 1.00 93.00 85 GLU A CA 1
ATOM 696 C C . GLU A 1 85 ? -7.858 -2.508 13.445 1.00 93.00 85 GLU A C 1
ATOM 698 O O . GLU A 1 85 ? -6.635 -2.583 13.549 1.00 93.00 85 GLU A O 1
ATOM 703 N N . SER A 1 86 ? -8.459 -1.481 12.842 1.00 95.56 86 SER A N 1
ATOM 704 C CA . SER A 1 86 ? -7.744 -0.333 12.278 1.00 95.56 86 SER A CA 1
ATOM 705 C C . SER A 1 86 ? -6.798 0.318 13.298 1.00 95.56 86 SER A C 1
ATOM 707 O O . SER A 1 86 ? -5.617 0.529 13.007 1.00 95.56 86 SER A O 1
ATOM 709 N N . LEU A 1 87 ? -7.256 0.530 14.539 1.00 95.50 87 LEU A N 1
ATOM 710 C CA . LEU A 1 87 ? -6.428 1.093 15.610 1.00 95.50 87 LEU A CA 1
ATOM 711 C C . LEU A 1 87 ? -5.204 0.222 15.936 1.00 95.50 87 LEU A C 1
ATOM 713 O O . LEU A 1 87 ? -4.136 0.755 16.244 1.00 95.50 87 LEU A O 1
ATOM 717 N N . ALA A 1 88 ? -5.331 -1.105 15.879 1.00 95.94 88 ALA A N 1
ATOM 718 C CA . ALA A 1 88 ? -4.201 -2.004 16.105 1.00 95.94 88 ALA A CA 1
ATOM 719 C C . ALA A 1 88 ? -3.123 -1.859 15.018 1.00 95.94 88 ALA A C 1
ATOM 721 O O . ALA A 1 88 ? -1.935 -1.947 15.328 1.00 95.94 88 ALA A O 1
ATOM 722 N N . PHE A 1 89 ? -3.525 -1.603 13.771 1.00 94.56 89 PHE A N 1
ATOM 723 C CA . PHE A 1 89 ? -2.609 -1.342 12.662 1.00 94.56 89 PHE A CA 1
ATOM 724 C C . PHE A 1 89 ? -1.968 0.044 12.755 1.00 94.56 89 PHE A C 1
ATOM 726 O O . PHE A 1 89 ? -0.749 0.149 12.650 1.00 94.56 89 PHE A O 1
ATOM 733 N N . PHE A 1 90 ? -2.734 1.090 13.070 1.00 96.06 90 PHE A N 1
ATOM 734 C CA . PHE A 1 90 ? -2.173 2.433 13.254 1.00 96.06 90 PHE A CA 1
ATOM 735 C C . PHE A 1 90 ? -1.163 2.525 14.398 1.00 96.06 90 PHE A C 1
ATOM 737 O O . PHE A 1 90 ? -0.220 3.295 14.303 1.00 96.06 90 PHE A O 1
ATOM 744 N N . LYS A 1 91 ? -1.309 1.723 15.458 1.00 96.00 91 LYS A N 1
ATOM 745 C CA . LYS A 1 91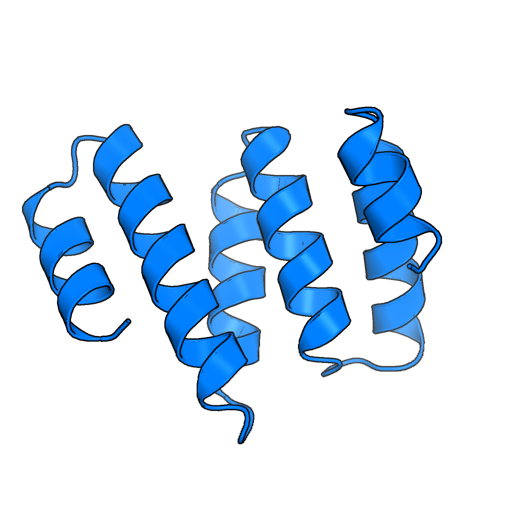 ? -0.313 1.655 16.544 1.00 96.00 91 LYS A CA 1
ATOM 746 C C . LYS A 1 91 ? 1.019 1.021 16.127 1.00 96.00 91 LYS A C 1
ATOM 748 O O . LYS A 1 91 ? 1.996 1.167 16.854 1.00 96.00 91 LYS A O 1
ATOM 753 N N . LYS A 1 92 ? 1.033 0.253 15.034 1.00 93.44 92 LYS A N 1
ATOM 754 C CA . LYS A 1 92 ? 2.232 -0.405 14.494 1.00 93.44 92 LYS A CA 1
ATOM 755 C C . LYS A 1 92 ? 2.904 0.403 13.382 1.00 93.44 92 LYS A C 1
ATOM 757 O O . LYS A 1 92 ? 4.046 0.093 13.052 1.00 93.44 92 LYS A O 1
ATOM 762 N N . ALA A 1 93 ? 2.173 1.346 12.786 1.00 90.25 93 ALA A N 1
ATOM 763 C CA . ALA A 1 93 ? 2.691 2.294 11.808 1.00 90.25 93 ALA A CA 1
ATOM 764 C C . ALA A 1 93 ? 3.638 3.292 12.483 1.00 90.25 93 ALA A C 1
ATOM 766 O O . ALA A 1 93 ? 4.700 3.561 11.884 1.00 90.25 93 ALA A O 1
#

Radius of gyration: 12.73 Å; Cα contacts (8 Å, |Δi|>4): 125; chains: 1; bounding box: 30×21×32 Å

pLDDT: mean 96.39, std 3.05, range [77.44, 98.69]

Solvent-accessible surface area (backbone atoms only — not comparable to full-atom values): 4719 Å² total; per-residue (Å²): 134,56,70,30,60,54,28,41,77,68,71,36,29,69,60,11,26,54,44,20,51,58,50,33,75,79,36,76,79,43,50,68,37,29,48,47,30,13,57,22,26,42,76,70,65,38,54,68,60,14,49,54,26,33,55,59,32,65,76,53,100,44,70,71,60,31,19,55,32,27,39,50,51,13,50,56,28,42,76,70,69,38,54,74,62,13,51,60,26,49,74,67,61

Foldseek 3Di:
DDPLVVCVVVVVLVRSLVVLVVVCVVVVLDLVSLCSNLVSCVSVVVNVSNLVSLVSNCPDPDQVSVQVSLQVNLVSCVVVVVNVVSVVSNVSD

Mean predicted aligned error: 2.34 Å